Protein AF-A0A352GPH0-F1 (afdb_monomer_lite)

Structure (mmCIF, N/CA/C/O backbone):
data_AF-A0A352GPH0-F1
#
_entry.id   AF-A0A352GPH0-F1
#
loop_
_atom_site.group_PDB
_atom_site.id
_atom_site.type_symbol
_atom_site.label_atom_id
_atom_site.label_alt_id
_atom_site.label_comp_id
_atom_site.label_asym_id
_atom_site.label_entity_id
_atom_site.label_seq_id
_atom_site.pdbx_PDB_ins_code
_atom_site.Cartn_x
_atom_site.Cartn_y
_atom_site.Cartn_z
_atom_site.occupancy
_atom_site.B_iso_or_equiv
_atom_site.auth_seq_id
_atom_site.auth_comp_id
_atom_site.auth_asym_id
_atom_site.auth_atom_id
_atom_site.pdbx_PDB_model_num
ATOM 1 N N . GLU A 1 1 ? 15.066 -2.968 -12.943 1.00 59.91 1 GLU A N 1
ATOM 2 C CA . GLU A 1 1 ? 14.944 -3.649 -11.639 1.00 59.91 1 GLU A CA 1
ATOM 3 C C . GLU A 1 1 ? 13.474 -3.971 -11.397 1.00 59.91 1 GLU A C 1
ATOM 5 O O . GLU A 1 1 ? 12.637 -3.120 -11.680 1.00 59.91 1 GLU A O 1
ATOM 10 N N . ALA A 1 2 ? 13.146 -5.205 -11.012 1.00 73.56 2 ALA A N 1
ATOM 11 C CA . ALA A 1 2 ? 11.768 -5.639 -10.762 1.00 73.56 2 ALA A CA 1
ATOM 12 C C . ALA A 1 2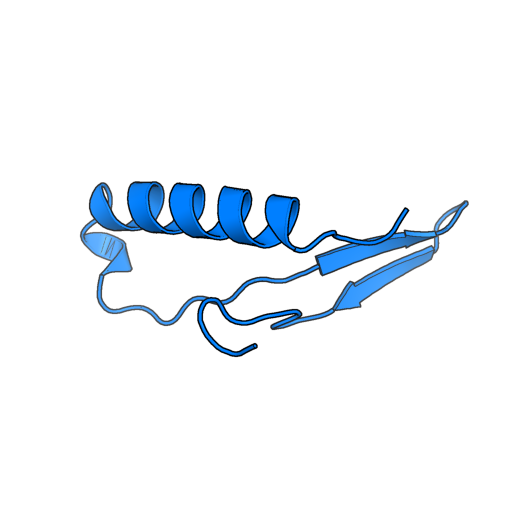 ? 11.490 -5.652 -9.252 1.00 73.56 2 ALA A C 1
ATOM 14 O O . ALA A 1 2 ? 12.404 -5.907 -8.472 1.00 73.56 2 ALA A O 1
ATOM 15 N N . LEU A 1 3 ? 10.240 -5.406 -8.840 1.00 82.12 3 LEU A N 1
ATOM 16 C CA . LEU A 1 3 ? 9.848 -5.443 -7.428 1.00 82.12 3 LEU A CA 1
ATOM 17 C C . LEU A 1 3 ? 9.980 -6.874 -6.876 1.00 82.12 3 LEU A C 1
ATOM 19 O O . LEU A 1 3 ? 9.123 -7.730 -7.135 1.00 82.12 3 LEU A O 1
ATOM 23 N N . ALA A 1 4 ? 11.053 -7.116 -6.123 1.00 88.94 4 ALA A N 1
ATOM 24 C CA . ALA A 1 4 ? 11.395 -8.420 -5.569 1.00 88.94 4 ALA A CA 1
ATOM 25 C C . ALA A 1 4 ? 10.439 -8.826 -4.429 1.00 88.94 4 ALA A C 1
ATOM 27 O O . ALA A 1 4 ? 9.923 -7.943 -3.735 1.00 88.94 4 ALA A O 1
ATOM 28 N N . PRO A 1 5 ? 10.253 -10.134 -4.151 1.00 89.81 5 PRO A N 1
ATOM 29 C CA . PRO A 1 5 ? 9.390 -10.607 -3.061 1.00 89.81 5 PRO A CA 1
ATOM 30 C C . PRO A 1 5 ? 9.687 -9.932 -1.712 1.00 89.81 5 PRO A C 1
ATOM 32 O O . PRO A 1 5 ? 8.793 -9.378 -1.084 1.00 89.81 5 PRO A O 1
ATOM 35 N N . ARG A 1 6 ? 10.970 -9.804 -1.342 1.00 91.19 6 ARG A N 1
ATOM 36 C CA . ARG A 1 6 ? 11.387 -9.120 -0.103 1.00 91.19 6 ARG A CA 1
ATOM 37 C C . ARG A 1 6 ? 10.930 -7.658 -0.025 1.00 91.19 6 ARG A C 1
ATOM 39 O O . ARG A 1 6 ? 10.666 -7.145 1.061 1.00 91.19 6 ARG A O 1
ATOM 46 N N . GLN A 1 7 ? 10.884 -6.954 -1.159 1.00 92.44 7 GLN A N 1
ATOM 47 C CA . GLN A 1 7 ? 10.407 -5.570 -1.196 1.00 92.44 7 GLN A CA 1
ATOM 48 C C . GLN A 1 7 ? 8.889 -5.512 -1.001 1.00 92.44 7 GLN A C 1
ATOM 50 O O . GLN A 1 7 ? 8.426 -4.631 -0.279 1.00 92.44 7 GLN A O 1
ATOM 55 N N . ARG A 1 8 ? 8.143 -6.467 -1.574 1.00 94.06 8 ARG A N 1
ATOM 56 C CA . ARG A 1 8 ? 6.693 -6.611 -1.366 1.00 94.06 8 ARG A CA 1
ATOM 57 C C . ARG A 1 8 ? 6.376 -6.838 0.109 1.00 94.06 8 ARG A C 1
ATOM 59 O O . ARG A 1 8 ? 5.579 -6.089 0.664 1.00 94.06 8 ARG A O 1
ATOM 66 N N . ASP A 1 9 ? 7.076 -7.768 0.758 1.00 92.88 9 ASP A N 1
ATOM 67 C CA . ASP A 1 9 ? 6.872 -8.085 2.179 1.00 92.88 9 ASP A CA 1
ATOM 68 C C . ASP A 1 9 ? 7.170 -6.889 3.086 1.00 92.88 9 ASP A C 1
ATOM 70 O O . ASP A 1 9 ? 6.428 -6.595 4.023 1.00 92.88 9 ASP A O 1
ATOM 74 N N . ARG A 1 10 ? 8.255 -6.157 2.798 1.00 94.50 10 ARG A N 1
ATOM 75 C CA . ARG A 1 10 ? 8.614 -4.952 3.555 1.00 94.50 10 ARG A CA 1
ATOM 76 C C . ARG A 1 10 ? 7.525 -3.884 3.456 1.00 94.50 10 ARG A C 1
ATOM 78 O O . ARG A 1 10 ? 7.215 -3.248 4.459 1.00 94.50 10 ARG A O 1
ATOM 85 N N . ILE A 1 11 ? 6.977 -3.675 2.258 1.00 95.44 11 ILE A N 1
ATOM 86 C CA . ILE A 1 11 ? 5.906 -2.700 2.031 1.00 95.44 11 ILE A CA 1
ATOM 87 C C . ILE A 1 11 ? 4.624 -3.161 2.730 1.00 95.44 11 ILE A C 1
ATOM 89 O O . ILE A 1 11 ? 4.012 -2.352 3.415 1.00 95.44 11 ILE A O 1
ATOM 93 N N . ALA A 1 12 ? 4.268 -4.446 2.637 1.00 94.62 12 ALA A N 1
ATOM 94 C CA . ALA A 1 12 ? 3.088 -5.006 3.295 1.00 94.62 12 ALA A CA 1
ATOM 95 C C . ALA A 1 12 ? 3.106 -4.769 4.815 1.00 94.62 12 ALA A C 1
ATOM 97 O O . ALA A 1 12 ? 2.178 -4.170 5.349 1.00 94.62 12 ALA A O 1
ATOM 98 N N . ARG A 1 13 ? 4.213 -5.108 5.491 1.00 94.56 13 ARG A N 1
ATOM 99 C CA . ARG A 1 13 ? 4.371 -4.884 6.943 1.00 94.56 13 ARG A CA 1
ATOM 100 C C . ARG A 1 13 ? 4.269 -3.413 7.339 1.00 94.56 13 ARG A C 1
ATOM 102 O O . ARG A 1 13 ? 3.673 -3.078 8.358 1.00 94.56 13 ARG A O 1
ATOM 109 N N . ALA A 1 14 ? 4.872 -2.520 6.553 1.00 95.81 14 ALA A N 1
ATOM 110 C CA . ALA A 1 14 ? 4.794 -1.085 6.821 1.00 95.81 14 ALA A CA 1
ATOM 111 C C . ALA A 1 14 ? 3.354 -0.571 6.690 1.00 95.81 14 ALA A C 1
ATOM 113 O O . ALA A 1 14 ? 2.911 0.272 7.467 1.00 95.81 14 ALA A O 1
ATOM 114 N N . ALA A 1 15 ? 2.628 -1.101 5.713 1.00 94.94 15 ALA A N 1
ATOM 115 C CA . ALA A 1 15 ? 1.264 -0.717 5.436 1.00 94.94 15 ALA A CA 1
ATOM 116 C C . ALA A 1 15 ? 0.309 -1.248 6.535 1.00 94.94 15 ALA A C 1
ATOM 118 O O . ALA A 1 15 ? -0.555 -0.505 6.993 1.00 94.94 15 ALA A O 1
ATOM 119 N N . GLU A 1 16 ? 0.535 -2.462 7.055 1.00 93.12 16 GLU A N 1
ATOM 120 C CA . GLU A 1 16 ? -0.171 -3.000 8.233 1.00 93.12 16 GLU A CA 1
ATOM 121 C C . GLU A 1 16 ? 0.037 -2.120 9.473 1.00 93.12 16 GLU A C 1
ATOM 123 O O . GLU A 1 16 ? -0.930 -1.715 10.118 1.00 93.12 16 GLU A O 1
ATOM 128 N N . ALA A 1 17 ? 1.289 -1.759 9.775 1.00 95.19 17 ALA A N 1
ATOM 129 C CA . ALA A 1 17 ? 1.610 -0.878 10.898 1.00 95.19 17 ALA A CA 1
ATOM 130 C C . ALA A 1 17 ? 0.951 0.508 10.757 1.00 9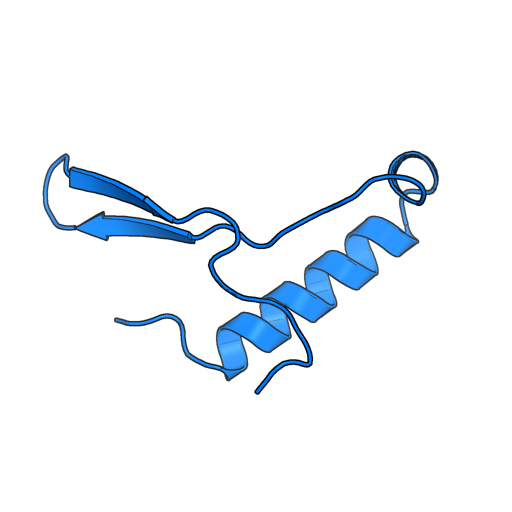5.19 17 ALA A C 1
ATOM 132 O O . ALA A 1 17 ? 0.466 1.080 11.734 1.00 95.19 17 ALA A O 1
ATOM 133 N N . PHE A 1 18 ? 0.890 1.037 9.533 1.00 94.88 18 PHE A N 1
ATOM 134 C CA . PHE A 1 18 ? 0.223 2.303 9.247 1.00 94.88 18 PHE A CA 1
ATOM 135 C C . PHE A 1 18 ? -1.284 2.238 9.509 1.00 94.88 18 PHE A C 1
ATOM 137 O O . PHE A 1 18 ? -1.809 3.094 10.215 1.00 94.88 18 PHE A O 1
ATOM 144 N N . VAL A 1 19 ? -1.979 1.218 8.997 1.00 94.56 19 VAL A N 1
ATOM 145 C CA . VAL A 1 19 ? -3.427 1.062 9.217 1.00 94.56 19 VAL A CA 1
ATOM 146 C C . VAL A 1 19 ? -3.736 0.814 10.696 1.00 94.56 19 VAL A C 1
ATOM 148 O O . VAL A 1 19 ? -4.688 1.381 11.223 1.00 94.56 19 VAL A O 1
ATOM 151 N N . HIS A 1 20 ? -2.901 0.049 11.406 1.00 93.38 20 HIS A N 1
ATOM 152 C CA . HIS A 1 20 ? -3.114 -0.247 12.826 1.00 93.38 20 HIS A CA 1
ATOM 153 C C . HIS A 1 20 ? -3.098 1.002 13.724 1.00 93.38 20 HIS A 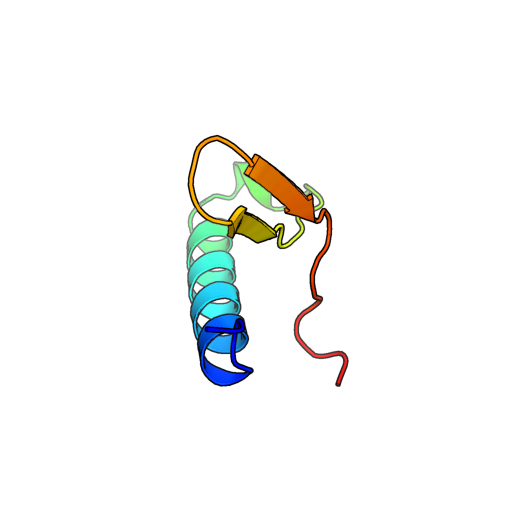C 1
ATOM 155 O O . HIS A 1 20 ? -3.754 1.036 14.762 1.00 93.38 20 HIS A O 1
ATOM 161 N N . THR A 1 21 ? -2.376 2.050 13.319 1.00 96.56 21 THR A N 1
ATOM 162 C CA . THR A 1 21 ? -2.318 3.329 14.050 1.00 96.56 21 THR A CA 1
ATOM 163 C C . THR A 1 21 ? -3.409 4.320 13.634 1.00 96.56 21 THR A C 1
ATOM 165 O O . THR A 1 21 ? -3.479 5.415 14.190 1.00 96.56 21 THR A O 1
ATOM 168 N N . ARG A 1 22 ? -4.273 3.950 12.676 1.00 96.56 22 ARG A N 1
ATOM 169 C CA . ARG A 1 22 ? -5.271 4.823 12.043 1.00 96.56 22 ARG A CA 1
ATOM 170 C C . ARG A 1 22 ? -6.660 4.167 12.024 1.00 96.56 22 ARG A C 1
ATOM 172 O O . ARG A 1 22 ? -7.053 3.581 11.013 1.00 96.56 22 ARG A O 1
ATOM 179 N N . PRO A 1 23 ? -7.422 4.258 13.133 1.00 94.44 23 PRO A N 1
ATOM 180 C CA . PRO A 1 23 ? -8.749 3.644 13.250 1.00 94.44 23 PRO A CA 1
ATOM 181 C C . PRO A 1 23 ? -9.751 4.107 12.185 1.00 94.44 23 PRO A C 1
ATOM 183 O O . PRO A 1 23 ? -10.647 3.353 11.819 1.00 94.44 23 PRO A O 1
ATOM 186 N N . ASP A 1 24 ? -9.577 5.321 11.654 1.00 96.25 24 ASP A N 1
ATOM 187 C CA . AS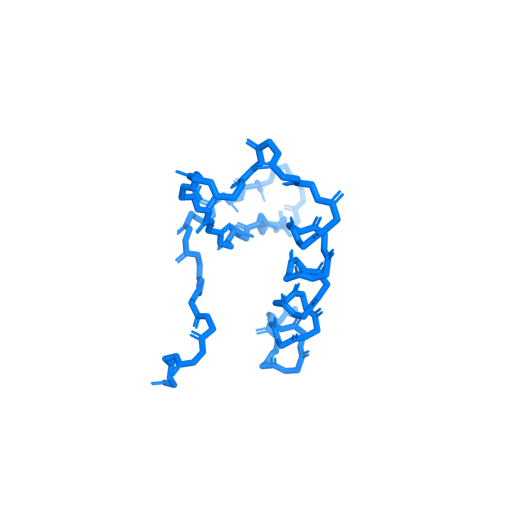P A 1 24 ? -10.364 5.887 10.553 1.00 96.25 24 ASP A CA 1
ATOM 188 C C . ASP A 1 24 ? -10.264 5.074 9.253 1.00 96.25 24 ASP A C 1
ATOM 190 O O . ASP A 1 24 ? -11.155 5.148 8.409 1.00 96.25 24 ASP A O 1
ATOM 194 N N . LEU A 1 25 ? -9.210 4.269 9.098 1.00 95.38 25 LEU A N 1
ATOM 195 C CA . LEU A 1 25 ? -8.998 3.414 7.933 1.00 95.38 25 LEU A CA 1
ATOM 196 C C . LEU A 1 25 ? -9.446 1.962 8.139 1.00 95.38 25 LEU A C 1
ATOM 198 O O . LEU A 1 25 ? -9.462 1.203 7.175 1.00 95.38 25 LEU A O 1
ATOM 202 N N . ALA A 1 26 ? -9.802 1.553 9.362 1.00 88.94 26 ALA A N 1
ATOM 203 C CA . ALA A 1 26 ? -9.991 0.140 9.712 1.00 88.94 26 ALA A CA 1
ATOM 204 C C . ALA A 1 26 ? -11.131 -0.559 8.945 1.00 88.94 26 ALA A C 1
ATOM 206 O O . ALA A 1 26 ? -11.124 -1.780 8.817 1.00 88.94 26 ALA A O 1
ATOM 207 N N . GLY A 1 27 ? -12.106 0.205 8.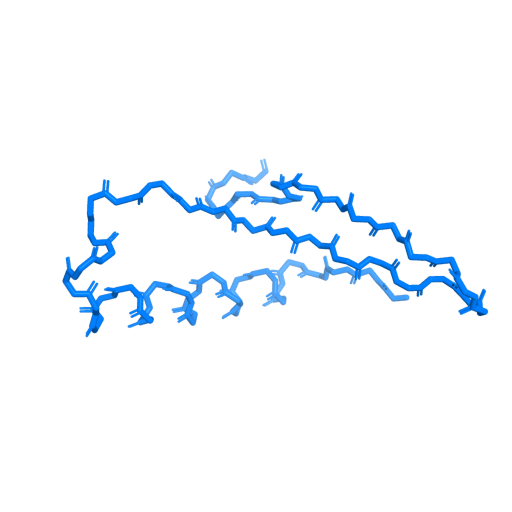444 1.00 90.50 27 GLY A N 1
ATOM 208 C CA . GLY A 1 27 ? -13.233 -0.305 7.657 1.00 90.50 27 GLY A CA 1
ATOM 209 C C . GLY A 1 27 ? -13.091 -0.129 6.143 1.00 90.50 27 GLY A C 1
ATOM 210 O O . GLY A 1 27 ? -14.062 -0.363 5.429 1.00 90.50 27 GLY A O 1
ATOM 211 N N . LEU A 1 28 ? -11.941 0.341 5.652 1.00 94.50 28 LEU A N 1
ATOM 212 C CA . LEU A 1 28 ? -11.729 0.610 4.231 1.00 94.50 28 LEU A CA 1
ATOM 213 C C . LEU A 1 28 ? -10.944 -0.513 3.554 1.00 94.50 28 LEU A C 1
ATOM 215 O O . LEU A 1 28 ? -9.997 -1.067 4.112 1.00 94.50 28 LEU A O 1
ATOM 219 N N . ASP A 1 29 ? -11.283 -0.767 2.293 1.00 91.62 29 ASP A N 1
ATOM 220 C CA . ASP A 1 29 ? -10.466 -1.603 1.425 1.00 91.62 29 ASP A CA 1
ATOM 221 C C . ASP A 1 29 ? -9.213 -0.851 0.967 1.00 91.62 29 ASP A C 1
ATOM 223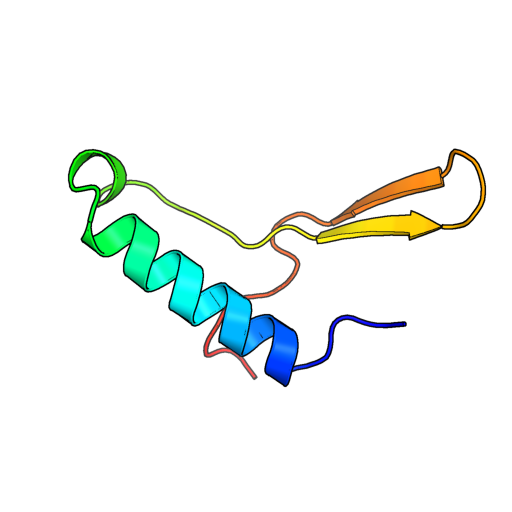 O O . ASP A 1 29 ? -9.228 0.347 0.670 1.00 91.62 29 ASP A O 1
ATOM 227 N N . TRP A 1 30 ? -8.112 -1.583 0.856 1.00 91.31 30 TRP A N 1
ATOM 228 C CA . TRP A 1 30 ? -6.811 -1.054 0.477 1.00 91.31 30 TRP A CA 1
ATOM 229 C C . TRP A 1 30 ? -6.063 -2.074 -0.382 1.00 91.31 30 TRP A C 1
ATOM 231 O O . TRP A 1 30 ? -6.328 -3.275 -0.338 1.00 91.31 30 TRP A O 1
ATOM 241 N N . ARG A 1 31 ? -5.160 -1.575 -1.229 1.00 94.94 31 ARG A N 1
ATOM 242 C CA . ARG A 1 31 ? -4.447 -2.366 -2.240 1.00 94.94 31 ARG A CA 1
ATOM 243 C C . ARG A 1 31 ? -3.034 -1.840 -2.454 1.00 94.94 31 ARG A C 1
ATOM 245 O O . ARG A 1 31 ? -2.747 -0.683 -2.143 1.00 94.94 31 ARG A O 1
ATOM 252 N N . PHE A 1 32 ? -2.181 -2.663 -3.053 1.00 95.25 32 PHE A N 1
ATOM 253 C CA . PHE A 1 32 ? -0.808 -2.289 -3.377 1.00 95.25 32 PHE A CA 1
ATOM 254 C C . PHE A 1 32 ? -0.659 -2.000 -4.868 1.00 95.25 32 PHE A C 1
ATOM 256 O O . PHE A 1 32 ? -0.701 -2.903 -5.697 1.00 95.25 32 PHE A O 1
ATOM 263 N N . ASP A 1 33 ? -0.459 -0.734 -5.219 1.00 95.19 33 ASP A N 1
ATOM 264 C CA . ASP A 1 33 ? -0.240 -0.310 -6.601 1.00 95.19 33 ASP A CA 1
ATOM 265 C C . ASP A 1 33 ? 1.264 -0.193 -6.907 1.00 95.19 33 ASP A C 1
ATOM 267 O O . ASP A 1 33 ? 2.074 0.119 -6.033 1.00 95.19 33 ASP A O 1
ATOM 271 N N . LEU A 1 34 ? 1.647 -0.392 -8.170 1.00 93.75 34 LEU A N 1
ATOM 272 C CA . LEU A 1 34 ? 3.005 -0.167 -8.659 1.00 93.75 34 LEU A CA 1
ATOM 273 C C . LEU A 1 34 ? 3.001 0.904 -9.751 1.00 93.75 34 LEU A C 1
ATOM 275 O O . LEU A 1 34 ? 2.316 0.779 -10.764 1.00 93.75 34 LEU A O 1
ATOM 279 N N . ILE A 1 35 ? 3.804 1.948 -9.569 1.00 93.00 35 ILE A N 1
ATOM 280 C CA . ILE A 1 35 ? 4.059 2.958 -10.597 1.00 93.00 35 ILE A CA 1
ATOM 281 C C . ILE A 1 35 ? 5.433 2.666 -11.194 1.00 93.00 35 ILE A C 1
ATOM 283 O O . ILE A 1 35 ? 6.457 2.827 -10.536 1.00 93.00 35 ILE A O 1
ATOM 287 N N . VAL A 1 36 ? 5.453 2.198 -12.440 1.00 92.12 36 VAL A N 1
ATOM 288 C CA . VAL A 1 36 ? 6.680 1.893 -13.178 1.00 92.12 36 VAL A CA 1
ATOM 289 C C . VAL A 1 36 ? 7.061 3.106 -14.011 1.00 92.12 36 VAL A C 1
ATOM 291 O O . VAL A 1 36 ? 6.300 3.528 -14.881 1.00 92.12 36 VAL A O 1
ATOM 294 N N . VAL A 1 37 ? 8.255 3.636 -13.768 1.00 90.69 37 VAL A N 1
ATOM 295 C CA . VAL A 1 37 ? 8.853 4.698 -14.579 1.00 90.69 37 VAL A CA 1
ATOM 296 C C . VAL A 1 37 ? 9.891 4.053 -15.490 1.00 90.69 37 VAL A C 1
ATOM 298 O O . VAL A 1 37 ? 10.934 3.593 -15.029 1.00 90.69 37 VAL A O 1
ATOM 301 N N . ALA A 1 38 ? 9.581 3.967 -16.781 1.00 85.19 38 ALA A N 1
ATOM 302 C CA . ALA A 1 38 ? 10.527 3.542 -17.807 1.00 85.19 38 ALA A CA 1
ATOM 303 C C . ALA A 1 38 ? 11.053 4.794 -18.518 1.00 85.19 38 ALA A C 1
ATOM 305 O O . ALA A 1 38 ? 10.272 5.704 -18.780 1.00 85.19 38 ALA A O 1
ATOM 306 N N . GLY A 1 39 ? 12.363 4.838 -18.790 1.00 80.69 39 GLY A N 1
ATOM 307 C CA . GLY A 1 39 ? 13.117 6.038 -19.184 1.00 80.69 39 GLY A CA 1
ATOM 308 C C . GLY A 1 39 ? 12.368 7.084 -20.029 1.00 80.69 39 GLY A C 1
ATOM 309 O O . GLY A 1 39 ? 11.628 6.759 -20.961 1.00 80.69 39 GLY A O 1
ATOM 310 N N . GLY A 1 40 ? 12.597 8.358 -19.698 1.00 82.44 40 GLY A N 1
ATOM 311 C CA . GLY A 1 40 ? 11.855 9.498 -20.236 1.00 82.44 40 GLY A CA 1
ATOM 312 C C . GLY A 1 40 ? 10.560 9.749 -19.457 1.00 82.44 40 GLY A C 1
ATOM 313 O O . GLY A 1 40 ? 10.545 9.690 -18.232 1.00 82.44 40 GLY A O 1
ATOM 314 N N . TRP A 1 41 ? 9.469 10.020 -20.175 1.00 82.12 41 TRP A N 1
ATOM 315 C CA . TRP A 1 41 ? 8.163 10.405 -19.612 1.00 82.12 41 TRP A CA 1
ATOM 316 C C . TRP A 1 41 ? 7.164 9.240 -19.495 1.00 82.12 41 TRP A C 1
ATOM 318 O O . TRP A 1 41 ? 5.966 9.457 -19.314 1.00 82.12 41 TRP A O 1
ATOM 328 N N . ARG A 1 42 ? 7.612 7.988 -19.654 1.00 89.62 42 ARG A N 1
ATOM 329 C CA . ARG A 1 42 ? 6.711 6.828 -19.708 1.00 89.62 42 ARG A CA 1
ATOM 330 C C . ARG A 1 42 ? 6.440 6.303 -18.304 1.00 89.62 42 ARG A C 1
ATOM 332 O O . ARG A 1 42 ? 7.215 5.526 -17.748 1.00 89.62 42 ARG A O 1
ATOM 339 N N . VAL A 1 43 ? 5.294 6.700 -17.762 1.00 93.19 43 VAL A N 1
ATOM 340 C CA . VAL A 1 43 ? 4.773 6.203 -16.488 1.00 93.19 43 VAL A CA 1
ATOM 341 C C . VAL A 1 43 ? 3.676 5.175 -16.754 1.00 93.19 43 VAL A C 1
ATOM 343 O O . VAL A 1 43 ? 2.727 5.446 -17.488 1.00 93.19 43 VAL A O 1
ATOM 346 N N . LYS A 1 44 ? 3.789 3.991 -16.148 1.00 92.25 44 LYS A N 1
ATOM 347 C CA . LYS A 1 44 ? 2.740 2.966 -16.152 1.00 92.25 44 LYS A CA 1
ATOM 348 C C . LYS A 1 44 ? 2.262 2.723 -14.728 1.00 92.25 44 LYS A C 1
ATOM 350 O O . LYS A 1 44 ? 3.044 2.315 -13.876 1.00 92.25 44 LYS A O 1
ATOM 355 N N . HIS A 1 45 ? 0.972 2.925 -14.486 1.00 94.62 45 HIS A N 1
ATOM 356 C CA . HIS A 1 45 ? 0.331 2.589 -13.216 1.00 94.62 45 HIS A CA 1
ATOM 357 C C . HIS A 1 45 ? -0.295 1.198 -13.303 1.00 94.62 45 HIS A C 1
ATOM 359 O O . HIS A 1 45 ? -1.208 0.960 -14.091 1.00 94.62 45 HIS A O 1
ATOM 365 N N . LEU A 1 46 ? 0.223 0.274 -12.507 1.00 93.62 46 LEU A N 1
ATOM 366 C CA . LEU A 1 46 ? -0.322 -1.058 -12.298 1.00 93.62 46 LEU A CA 1
ATOM 367 C C . LEU A 1 46 ? -1.092 -1.038 -10.979 1.00 93.62 46 LEU A C 1
ATOM 369 O O . LEU A 1 46 ? -0.495 -0.913 -9.911 1.00 93.62 46 LEU A O 1
ATOM 373 N N . LYS A 1 47 ? -2.417 -1.111 -11.061 1.00 95.75 47 LYS A N 1
ATOM 374 C CA . LYS A 1 47 ? -3.288 -1.160 -9.884 1.00 95.75 47 LYS A CA 1
ATOM 375 C C . LYS A 1 47 ? -3.344 -2.581 -9.333 1.00 95.75 47 LYS A C 1
ATOM 377 O O . LYS A 1 47 ? -3.325 -3.512 -10.130 1.00 95.75 47 LYS A O 1
ATOM 382 N N . ASP A 1 48 ? -3.446 -2.718 -8.012 1.00 94.19 48 ASP A N 1
ATOM 383 C CA . ASP A 1 48 ? -3.505 -4.014 -7.312 1.00 94.19 48 ASP A CA 1
ATOM 384 C C . ASP A 1 48 ? -2.404 -4.980 -7.792 1.00 94.19 48 ASP A C 1
ATOM 386 O O . ASP A 1 48 ? -2.640 -6.136 -8.135 1.00 94.19 48 ASP A O 1
ATOM 390 N N . ALA A 1 49 ? -1.182 -4.456 -7.911 1.00 93.56 49 ALA A N 1
ATOM 391 C CA . ALA A 1 49 ? -0.054 -5.121 -8.550 1.00 93.56 49 ALA A CA 1
ATOM 392 C C . ALA A 1 49 ? 0.387 -6.402 -7.820 1.00 93.56 49 ALA A C 1
ATOM 394 O O . ALA A 1 49 ? 1.037 -7.251 -8.432 1.00 93.56 49 ALA A O 1
ATOM 395 N N . TRP A 1 50 ? 0.070 -6.539 -6.529 1.00 92.81 50 TRP A N 1
ATOM 396 C CA . TRP A 1 50 ? 0.192 -7.789 -5.779 1.00 92.81 50 TRP A CA 1
ATOM 397 C C . TRP A 1 50 ? -0.698 -7.782 -4.528 1.00 92.81 50 TRP A C 1
ATOM 399 O O . TRP A 1 50 ? -1.088 -6.722 -4.038 1.00 92.81 50 TRP A O 1
ATOM 409 N N . ARG A 1 51 ? -0.937 -8.973 -3.962 1.00 89.56 51 ARG A N 1
ATOM 410 C CA . ARG A 1 51 ? -1.591 -9.164 -2.659 1.00 89.56 51 ARG A CA 1
ATOM 411 C C . ARG A 1 51 ? -0.680 -9.946 -1.706 1.00 89.56 51 ARG A C 1
ATOM 413 O O . ARG A 1 51 ? -0.114 -10.952 -2.130 1.00 89.56 51 ARG A O 1
ATOM 420 N N . PRO A 1 52 ? -0.496 -9.510 -0.447 1.00 83.56 52 PRO A N 1
ATOM 421 C CA . PRO A 1 52 ? 0.256 -10.282 0.541 1.00 83.56 52 PRO A CA 1
ATOM 422 C C . PRO A 1 52 ? -0.394 -11.652 0.792 1.00 83.56 52 PRO A C 1
ATOM 424 O O . PRO A 1 52 ? -1.617 -11.758 0.818 1.00 83.56 52 PRO A O 1
ATOM 427 N N . GLY A 1 53 ? 0.412 -12.700 0.980 1.00 73.31 53 GLY A N 1
ATOM 428 C CA . GLY A 1 53 ? -0.072 -14.039 1.354 1.00 73.31 53 GLY A CA 1
ATOM 429 C C . GLY A 1 53 ? -0.624 -14.910 0.218 1.00 73.31 53 GLY A C 1
ATOM 430 O O . GLY A 1 53 ? -0.869 -16.092 0.442 1.00 73.31 53 GLY A O 1
ATOM 431 N N . LEU A 1 54 ? -0.770 -14.376 -0.997 1.00 60.94 54 LEU A N 1
ATOM 432 C CA . LEU A 1 54 ? -1.018 -15.167 -2.204 1.00 60.94 54 LEU A CA 1
ATOM 433 C C . LEU A 1 54 ? 0.314 -15.319 -2.948 1.00 60.94 54 LEU A C 1
ATOM 435 O O . LEU A 1 54 ? 0.833 -14.344 -3.494 1.00 60.94 54 LEU A O 1
ATOM 439 N N . GLY A 1 55 ? 0.894 -16.520 -2.863 1.00 54.25 55 GLY A N 1
ATOM 440 C CA . GLY A 1 55 ? 2.114 -16.910 -3.578 1.00 54.25 55 GLY A CA 1
ATOM 441 C C . GLY A 1 55 ? 1.841 -17.212 -5.041 1.00 54.25 55 GLY A C 1
ATOM 442 O O . GLY A 1 55 ? 0.859 -17.943 -5.297 1.00 54.25 55 GLY A O 1
#

Secondary structure (DSSP, 8-state):
----HHHHHHHHHHHHHHHHT-GGGTTS---EEEEEEETTTEEEEEEEEE-TT--

Radius of gyration: 13.34 Å; chains: 1; bounding box: 28×27×34 Å

pLDDT: mean 89.61, std 9.15, range [54.25, 96.56]

Foldseek 3Di:
DDCDPVNVVVVVVVVVVVVVVPVVCVPDDDADWDWDDDPDPDTDIGTNVDDPPDD

Sequence (55 aa):
EALAPRQRDRIARAAEAFVHTRPDLAGLDWRFDLIVVAGGWRVKHLKDAWRPGLG